Protein AF-A0A2H5MX36-F1 (afdb_monomer)

pLDDT: mean 91.87, std 8.89, range [52.97, 98.5]

Mean predicted aligned error: 4.73 Å

Solvent-accessible surface area (backbone atoms only — not comparable to full-atom values): 7980 Å² total; per-residue (Å²): 103,60,95,91,38,50,69,78,86,83,80,85,37,51,84,87,70,67,38,93,60,88,82,84,64,90,82,80,92,82,86,87,86,80,90,51,43,78,45,72,37,81,71,24,76,48,64,82,63,76,87,70,56,81,87,83,86,88,85,75,84,89,79,87,76,79,83,68,88,85,70,83,80,75,80,50,71,67,44,50,54,48,25,52,48,39,56,74,77,66,56,89,77,55,68,70,80,72,47,62,56,91,81,41,61,77,63,80,49,78,95,118

Organism: Citrus unshiu (NCBI:txid55188)

InterPro domains:
  IPR000757 Beta-glucanase-like, N-terminal domain [PF00722] (1-51)
  IPR000757 Beta-glucanase-like, N-terminal domain [PS51762] (1-59)
  IPR013320 Concanavalin A-like lectin/glucanase domain superfamily [SSF49899] (2-97)
  IPR044791 Beta-glucanase/XTH [PTHR31062] (1-101)

Structure (mmCIF, N/CA/C/O backbone):
data_AF-A0A2H5MX36-F1
#
_entry.id   AF-A0A2H5MX36-F1
#
loop_
_atom_site.group_PDB
_atom_site.id
_atom_site.type_symbol
_atom_site.label_atom_id
_atom_site.label_alt_id
_atom_site.label_comp_id
_atom_site.label_asym_id
_atom_site.label_entity_id
_atom_site.label_seq_id
_atom_site.pdbx_PDB_ins_code
_atom_site.Cartn_x
_atom_site.Cartn_y
_atom_site.Cartn_z
_atom_site.occupancy
_atom_site.B_iso_or_equiv
_atom_site.auth_seq_id
_atom_site.auth_comp_id
_atom_site.auth_asym_id
_atom_site.auth_atom_id
_atom_site.pdbx_PDB_model_num
ATOM 1 N N . MET A 1 1 ? -4.560 3.906 0.492 1.00 92.19 1 MET A N 1
ATOM 2 C CA . MET A 1 1 ? -5.469 4.493 -0.510 1.00 92.19 1 MET A CA 1
ATOM 3 C C . MET A 1 1 ? -4.696 4.757 -1.789 1.00 92.19 1 MET A C 1
ATOM 5 O O . MET A 1 1 ? -3.477 4.890 -1.721 1.00 92.19 1 MET A O 1
ATOM 9 N N . VAL A 1 2 ? -5.393 4.832 -2.916 1.00 96.19 2 VAL A N 1
ATOM 10 C CA . VAL A 1 2 ? -4.892 5.320 -4.206 1.00 96.19 2 VAL A CA 1
ATOM 11 C C . VAL A 1 2 ? -5.959 6.271 -4.735 1.00 96.19 2 VAL A C 1
ATOM 13 O O . VAL A 1 2 ? -7.114 5.868 -4.815 1.00 96.19 2 VAL A O 1
ATOM 16 N N . ASP A 1 3 ? -5.591 7.521 -5.022 1.00 94.88 3 ASP A N 1
ATOM 17 C CA . ASP A 1 3 ? -6.524 8.581 -5.443 1.00 94.88 3 ASP A CA 1
ATOM 18 C C . ASP A 1 3 ? -7.757 8.692 -4.524 1.00 94.88 3 ASP A C 1
ATOM 20 O O . ASP A 1 3 ? -8.896 8.616 -4.974 1.00 94.88 3 ASP A O 1
ATOM 24 N N . ASP A 1 4 ? -7.504 8.796 -3.214 1.00 92.38 4 ASP A N 1
ATOM 25 C CA . ASP A 1 4 ? -8.506 8.859 -2.135 1.00 92.38 4 ASP A CA 1
ATOM 26 C C . ASP A 1 4 ? -9.410 7.625 -1.989 1.00 92.38 4 ASP A C 1
ATOM 28 O O . ASP A 1 4 ? -10.269 7.592 -1.115 1.00 92.38 4 ASP A O 1
ATOM 32 N N . LYS A 1 5 ? -9.173 6.560 -2.763 1.00 95.12 5 LYS A N 1
ATOM 33 C CA . LYS A 1 5 ? -9.923 5.307 -2.648 1.00 95.12 5 LYS A CA 1
ATOM 34 C C . LYS A 1 5 ? -9.178 4.272 -1.812 1.00 95.12 5 LYS A C 1
ATOM 36 O O . LYS A 1 5 ? -7.986 4.021 -2.056 1.00 95.12 5 LYS A O 1
ATOM 41 N N . PRO A 1 6 ? -9.813 3.647 -0.813 1.00 95.31 6 PRO A N 1
ATOM 42 C CA . PRO A 1 6 ? -9.160 2.623 -0.018 1.00 95.31 6 PRO A CA 1
ATOM 43 C C . PRO A 1 6 ? -8.977 1.340 -0.834 1.00 95.31 6 PRO A C 1
ATOM 45 O O . PRO A 1 6 ? -9.800 0.982 -1.659 1.00 95.31 6 PRO A O 1
ATOM 48 N N . ILE A 1 7 ? -7.845 0.666 -0.631 1.00 96.69 7 ILE A N 1
ATOM 49 C CA . ILE A 1 7 ? -7.493 -0.578 -1.349 1.00 96.69 7 ILE A CA 1
ATOM 50 C C . ILE A 1 7 ? -7.188 -1.737 -0.396 1.00 96.69 7 ILE A C 1
ATOM 52 O O . ILE A 1 7 ? -6.933 -2.850 -0.831 1.00 96.69 7 ILE A O 1
ATOM 56 N N . ARG A 1 8 ? -7.100 -1.437 0.903 1.00 95.25 8 ARG A N 1
ATOM 57 C CA . ARG A 1 8 ? -6.814 -2.375 1.984 1.00 95.25 8 ARG A CA 1
ATOM 58 C C . ARG A 1 8 ? -7.125 -1.701 3.310 1.00 95.25 8 ARG A C 1
ATOM 60 O O . ARG A 1 8 ? -6.819 -0.520 3.487 1.00 95.25 8 ARG A O 1
ATOM 67 N N . VAL A 1 9 ? -7.629 -2.494 4.242 1.00 93.88 9 VAL A N 1
ATOM 68 C CA . VAL A 1 9 ? -7.811 -2.135 5.646 1.00 93.88 9 VAL A CA 1
ATOM 69 C C . VAL A 1 9 ? -7.030 -3.131 6.491 1.00 93.88 9 VAL A C 1
ATOM 71 O O . VAL A 1 9 ? -6.925 -4.308 6.150 1.00 93.88 9 VAL A O 1
ATOM 74 N N . HIS A 1 10 ? -6.425 -2.651 7.569 1.00 92.88 10 HIS A N 1
ATOM 75 C CA . HIS A 1 10 ? -5.799 -3.503 8.568 1.00 92.88 10 HIS A CA 1
ATOM 76 C C . HIS A 1 10 ? -6.304 -3.043 9.929 1.00 92.88 10 HIS A C 1
ATOM 78 O O . HIS A 1 10 ? -5.930 -1.971 10.398 1.00 92.88 10 HIS A O 1
ATOM 84 N N . ASN A 1 11 ? -7.217 -3.820 10.500 1.00 92.38 11 ASN A N 1
ATOM 85 C CA . ASN A 1 11 ? -7.912 -3.464 11.727 1.00 92.38 11 ASN A CA 1
ATOM 86 C C . ASN A 1 11 ? -7.034 -3.713 12.957 1.00 92.38 11 ASN A C 1
ATOM 88 O O . ASN A 1 11 ? -6.164 -4.587 12.971 1.00 92.38 11 ASN A O 1
ATOM 92 N N . ASN A 1 12 ? -7.279 -2.936 14.013 1.00 92.62 12 ASN A N 1
ATOM 93 C CA . ASN A 1 12 ? -6.608 -3.136 15.287 1.00 92.62 12 ASN A CA 1
ATOM 94 C C . ASN A 1 12 ? -7.241 -4.304 16.049 1.00 92.62 12 ASN A C 1
ATOM 96 O O . ASN A 1 12 ? -8.292 -4.138 16.666 1.00 92.62 12 ASN A O 1
ATOM 100 N N . HIS A 1 13 ? -6.542 -5.440 16.059 1.00 93.94 13 HIS A N 1
ATOM 101 C CA . HIS A 1 13 ? -6.936 -6.637 16.798 1.00 93.94 13 HIS A CA 1
ATOM 102 C C . HIS A 1 13 ? -6.099 -6.899 18.072 1.00 93.94 13 HIS A C 1
ATOM 104 O O . HIS A 1 13 ? -5.900 -8.049 18.485 1.00 93.94 13 HIS A O 1
ATOM 110 N N . GLU A 1 14 ? -5.570 -5.844 18.718 1.00 94.12 14 GLU A N 1
ATOM 111 C CA . GLU A 1 14 ? -4.818 -5.981 19.982 1.00 94.12 14 GLU A CA 1
ATOM 112 C C . GLU A 1 14 ? -5.681 -6.587 21.105 1.00 94.12 14 GLU A C 1
ATOM 114 O O . GLU A 1 14 ? -5.159 -7.328 21.935 1.00 94.12 14 GLU A O 1
ATOM 119 N N . THR A 1 15 ? -6.986 -6.290 21.155 1.00 93.00 15 THR A N 1
ATOM 120 C CA . THR A 1 15 ? -7.850 -6.665 22.296 1.00 93.00 15 THR A CA 1
ATOM 121 C C . THR A 1 15 ? -8.562 -8.005 22.104 1.00 93.00 15 THR A C 1
ATOM 123 O O . THR A 1 15 ? -8.641 -8.798 23.038 1.00 93.00 15 THR A O 1
ATOM 126 N N . ASP A 1 16 ? -9.096 -8.260 20.915 1.00 92.50 16 ASP A N 1
ATOM 127 C CA . ASP A 1 16 ? -9.922 -9.424 20.581 1.00 92.50 16 ASP A CA 1
ATOM 128 C C . ASP A 1 16 ? -9.090 -10.638 20.138 1.00 92.50 16 ASP A C 1
ATOM 130 O O . ASP A 1 16 ? -9.406 -11.760 20.532 1.00 92.50 16 ASP A O 1
ATOM 134 N N . LEU A 1 17 ? -8.001 -10.434 19.383 1.00 92.19 17 LEU A N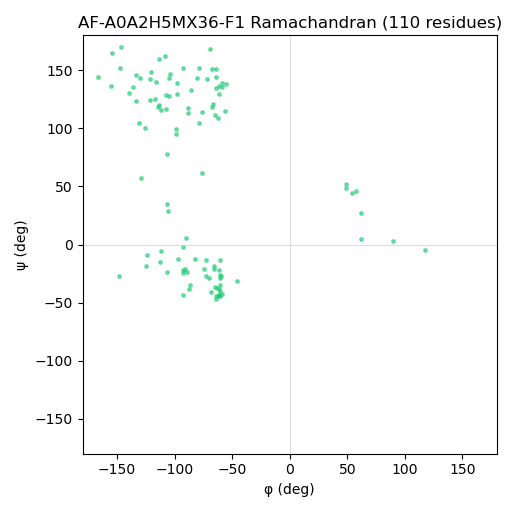 1
ATOM 135 C CA . LEU A 1 17 ? -7.134 -11.527 18.909 1.00 92.19 17 LEU A CA 1
ATOM 136 C C . LEU A 1 17 ? -5.740 -11.543 19.547 1.00 92.19 17 LEU A C 1
ATOM 138 O O . LEU A 1 17 ? -4.977 -12.493 19.321 1.00 92.19 17 LEU A O 1
ATOM 142 N N . ASN A 1 18 ? -5.396 -10.536 20.356 1.00 92.62 18 ASN A N 1
ATOM 143 C CA . ASN A 1 18 ? -4.053 -10.355 20.914 1.00 92.62 18 ASN A CA 1
ATOM 144 C C . ASN A 1 18 ? -2.981 -10.332 19.806 1.00 92.62 18 ASN A C 1
ATOM 146 O O . ASN A 1 18 ? -1.954 -11.013 19.891 1.00 92.62 18 ASN A O 1
ATOM 150 N N . LEU A 1 19 ? -3.264 -9.602 18.723 1.00 92.81 19 LEU A N 1
ATOM 151 C CA . LEU A 1 19 ? -2.335 -9.389 17.615 1.00 92.81 19 LEU A CA 1
ATOM 152 C C . LEU A 1 19 ? -1.628 -8.035 17.765 1.00 92.81 19 LEU A C 1
ATOM 154 O O . LEU A 1 19 ? -2.271 -7.058 18.147 1.00 92.81 19 LEU A O 1
ATOM 158 N N . PRO A 1 20 ? -0.315 -7.941 17.486 1.00 93.56 20 PRO A N 1
ATOM 159 C CA . PRO A 1 20 ? 0.392 -6.669 17.551 1.00 93.56 20 PRO A CA 1
ATOM 160 C C . PRO A 1 20 ? -0.181 -5.646 16.565 1.00 93.56 20 PRO A C 1
ATOM 162 O O . PRO A 1 20 ? -0.372 -5.956 15.393 1.00 93.56 20 PRO A O 1
ATOM 165 N N . TYR A 1 21 ? -0.356 -4.407 17.021 1.00 94.75 21 TYR A N 1
ATOM 166 C CA . TYR A 1 21 ? -0.733 -3.270 16.180 1.00 94.75 21 TYR A CA 1
ATOM 167 C C . TYR A 1 21 ? 0.161 -2.060 16.507 1.00 94.75 21 TYR A C 1
ATOM 169 O O . TYR A 1 21 ? 0.567 -1.901 17.665 1.00 94.75 21 TYR A O 1
ATOM 177 N N . PRO A 1 22 ? 0.519 -1.198 15.535 1.00 94.56 22 PRO A N 1
ATOM 178 C CA . PRO A 1 22 ? 1.441 -0.079 15.755 1.00 94.56 22 PRO A CA 1
ATOM 179 C C . PRO A 1 22 ? 0.793 1.104 16.507 1.00 94.56 22 PRO A C 1
ATOM 181 O O . PRO A 1 22 ? 0.734 2.219 15.999 1.00 94.56 22 PRO A O 1
ATOM 184 N N . THR A 1 23 ? 0.327 0.889 17.742 1.00 92.81 23 THR A N 1
ATOM 185 C CA . THR A 1 23 ? -0.299 1.928 18.588 1.00 92.81 23 THR A CA 1
ATOM 186 C C . THR A 1 23 ? 0.689 2.704 19.465 1.00 92.81 23 THR A C 1
ATOM 188 O O . THR A 1 23 ? 0.395 3.816 19.893 1.00 92.81 23 THR A O 1
ATOM 191 N N . LYS A 1 24 ? 1.860 2.126 19.771 1.00 92.94 24 LYS A N 1
ATOM 192 C CA . LYS A 1 24 ? 2.756 2.616 20.845 1.00 92.94 24 LYS A CA 1
ATOM 193 C C . LYS A 1 24 ? 4.082 3.200 20.362 1.00 92.94 24 LYS A C 1
ATOM 195 O O . LYS A 1 24 ? 4.786 3.834 21.144 1.00 92.94 24 LYS A O 1
ATOM 200 N N . GLN A 1 25 ? 4.461 2.951 19.111 1.00 94.69 25 GLN A N 1
ATOM 201 C CA . GLN A 1 25 ? 5.767 3.334 18.575 1.00 94.69 25 GLN A CA 1
ATOM 202 C C . GLN A 1 25 ? 5.598 4.432 17.518 1.00 94.69 25 GLN A C 1
ATOM 204 O O . GLN A 1 25 ? 4.994 4.168 16.479 1.00 94.69 25 GLN A O 1
ATOM 209 N N . PRO A 1 26 ? 6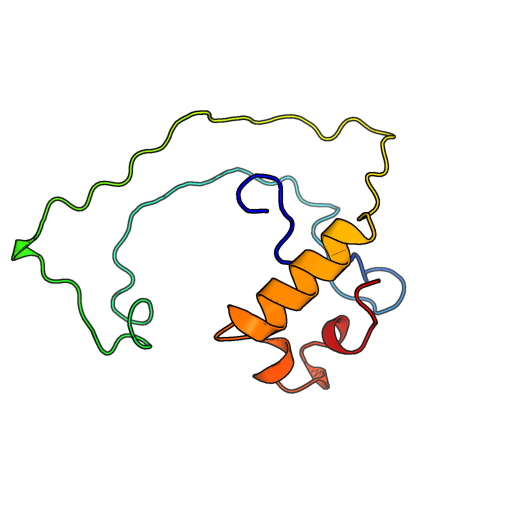.130 5.650 17.744 1.00 93.06 26 PRO A N 1
ATOM 210 C CA . PRO A 1 26 ? 6.124 6.699 16.732 1.00 93.06 26 PRO A CA 1
ATOM 211 C C . PRO A 1 26 ? 6.859 6.259 15.462 1.00 93.06 26 PRO A C 1
ATOM 213 O O . PRO A 1 26 ? 7.934 5.659 15.531 1.00 93.06 26 PRO A O 1
ATOM 216 N N . MET A 1 27 ? 6.303 6.598 14.300 1.00 93.94 27 MET A N 1
ATOM 217 C CA . MET A 1 27 ? 6.847 6.220 12.995 1.00 93.94 27 MET A CA 1
ATOM 218 C C . MET A 1 27 ? 7.461 7.416 12.261 1.00 93.94 27 MET A C 1
ATOM 220 O O . MET A 1 27 ? 7.200 8.575 12.576 1.00 93.94 27 MET A O 1
ATOM 224 N N . ARG A 1 28 ? 8.290 7.125 11.257 1.00 93.94 28 ARG A N 1
ATOM 225 C CA . ARG A 1 28 ? 8.836 8.108 10.312 1.00 93.94 28 ARG A CA 1
ATOM 226 C C . ARG A 1 28 ? 8.420 7.723 8.898 1.00 93.94 28 ARG A C 1
ATOM 228 O O . ARG A 1 28 ? 8.310 6.539 8.591 1.00 93.94 28 ARG A O 1
ATOM 235 N N . VAL A 1 29 ? 8.236 8.721 8.041 1.00 94.19 29 VAL A N 1
ATOM 236 C CA . VAL A 1 29 ? 7.961 8.512 6.615 1.00 94.19 29 VAL A CA 1
ATOM 237 C C . VAL A 1 29 ? 9.283 8.352 5.868 1.00 94.19 29 VAL A C 1
ATOM 239 O O . VAL A 1 29 ? 10.210 9.140 6.059 1.00 94.19 29 VAL A O 1
ATOM 242 N N . TYR A 1 30 ? 9.361 7.341 5.005 1.00 95.88 30 TYR A N 1
ATOM 243 C CA . TYR A 1 30 ? 10.520 7.058 4.163 1.00 95.88 30 TYR A CA 1
ATOM 244 C C . TYR A 1 30 ? 10.076 6.874 2.710 1.00 95.88 30 TYR A C 1
ATOM 246 O O . TYR A 1 30 ? 9.032 6.283 2.450 1.00 95.88 30 TYR A O 1
ATOM 254 N N . ALA A 1 31 ? 10.895 7.338 1.768 1.00 96.56 31 ALA A N 1
ATOM 255 C CA . ALA A 1 31 ? 10.755 7.054 0.343 1.00 96.56 31 ALA A CA 1
ATOM 256 C C . ALA A 1 31 ? 12.138 6.722 -0.226 1.00 96.56 31 ALA A C 1
ATOM 258 O O . ALA A 1 31 ? 13.122 7.393 0.093 1.00 96.56 31 ALA A O 1
ATOM 259 N N . SER A 1 32 ? 12.231 5.680 -1.046 1.00 96.94 32 SER A N 1
ATOM 260 C CA . SER A 1 32 ? 13.489 5.240 -1.646 1.00 96.94 32 SER A CA 1
ATOM 261 C C . SER A 1 32 ? 13.256 4.649 -3.033 1.00 96.94 32 SER A C 1
ATOM 263 O O . SER A 1 32 ? 12.195 4.109 -3.334 1.00 96.94 32 SER A O 1
ATOM 265 N N . ILE A 1 33 ? 14.269 4.759 -3.889 1.00 97.88 33 ILE A N 1
ATOM 266 C CA . ILE A 1 33 ? 14.392 3.998 -5.132 1.00 97.88 33 ILE A CA 1
ATOM 267 C C . ILE A 1 33 ? 15.651 3.143 -5.002 1.00 97.88 33 ILE A C 1
ATOM 269 O O . ILE A 1 33 ? 16.719 3.657 -4.671 1.00 97.88 33 ILE A O 1
ATOM 273 N N . TRP A 1 34 ? 15.519 1.832 -5.183 1.00 97.50 34 TRP A N 1
ATOM 274 C CA . TRP A 1 34 ? 16.610 0.879 -4.978 1.00 97.50 34 TRP A CA 1
ATOM 275 C C . TRP A 1 34 ? 16.402 -0.390 -5.818 1.00 97.50 34 TRP A C 1
ATOM 277 O O . TRP A 1 34 ? 15.312 -0.620 -6.339 1.00 97.50 34 TRP A O 1
ATOM 287 N N . ASN A 1 35 ? 17.455 -1.198 -5.974 1.00 98.12 35 ASN A N 1
ATOM 288 C CA . ASN A 1 35 ? 17.409 -2.442 -6.745 1.00 98.12 35 ASN A CA 1
ATOM 289 C C . ASN A 1 35 ? 16.986 -3.642 -5.875 1.00 98.12 35 ASN A C 1
ATOM 291 O O . ASN A 1 35 ? 17.760 -4.070 -5.023 1.00 98.12 35 ASN A O 1
ATOM 295 N N . GLY A 1 36 ? 15.811 -4.213 -6.150 1.00 97.38 36 GLY A N 1
ATOM 296 C CA . GLY A 1 36 ? 15.269 -5.4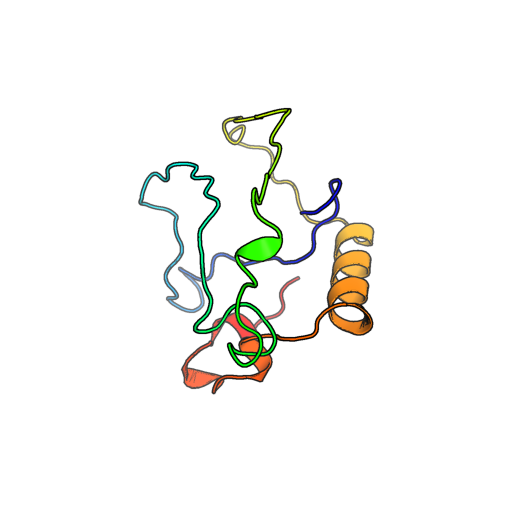15 -5.500 1.00 97.38 36 GLY A CA 1
ATOM 297 C C . GLY A 1 36 ? 15.291 -6.675 -6.375 1.00 97.38 36 GLY A C 1
ATOM 298 O O . GLY A 1 36 ? 14.356 -7.471 -6.314 1.00 97.38 36 GLY A O 1
ATOM 299 N N . ASP A 1 37 ? 16.311 -6.843 -7.219 1.00 97.88 37 ASP A N 1
ATOM 300 C CA . ASP A 1 37 ? 16.432 -7.905 -8.234 1.00 97.88 37 ASP A CA 1
ATOM 301 C C . ASP A 1 37 ? 16.089 -9.324 -7.764 1.00 97.88 37 ASP A C 1
ATOM 303 O O . ASP A 1 37 ? 15.637 -10.146 -8.562 1.00 97.88 37 ASP A O 1
ATOM 307 N N . ASP A 1 38 ? 16.334 -9.654 -6.500 1.00 98.12 38 ASP A N 1
ATOM 308 C CA . ASP A 1 38 ? 16.127 -11.009 -5.986 1.00 98.12 38 ASP A CA 1
ATOM 309 C C . ASP A 1 38 ? 14.653 -11.386 -5.817 1.00 98.12 38 ASP A C 1
ATOM 311 O O . ASP A 1 38 ? 14.352 -12.568 -5.686 1.00 98.12 38 ASP A O 1
ATOM 315 N N . TRP A 1 39 ? 13.728 -10.422 -5.878 1.00 97.62 39 TRP A N 1
ATOM 316 C CA . TRP A 1 39 ? 12.305 -10.690 -5.643 1.00 97.62 39 TRP A CA 1
ATOM 317 C C . TRP A 1 39 ? 11.332 -9.805 -6.441 1.00 97.62 39 TRP A C 1
ATOM 319 O O . TRP A 1 39 ? 10.229 -10.255 -6.749 1.00 97.62 39 TRP A O 1
ATOM 329 N N . ALA A 1 40 ? 11.714 -8.581 -6.820 1.00 97.38 40 ALA A N 1
ATOM 330 C CA . ALA A 1 40 ? 10.766 -7.542 -7.240 1.00 97.38 40 ALA A CA 1
ATOM 331 C C . ALA A 1 40 ? 9.962 -7.861 -8.515 1.00 97.38 40 ALA A C 1
ATOM 333 O O . ALA A 1 40 ? 8.755 -7.633 -8.551 1.00 97.38 40 ALA A O 1
ATOM 334 N N . THR A 1 41 ? 10.597 -8.390 -9.570 1.00 97.75 41 THR A N 1
ATOM 335 C CA . THR A 1 41 ? 9.918 -8.638 -10.858 1.00 97.75 41 THR A CA 1
ATOM 336 C C . THR A 1 41 ? 9.830 -10.130 -11.153 1.00 97.75 41 THR A C 1
ATOM 338 O O . THR A 1 41 ? 10.853 -10.808 -11.267 1.00 97.75 41 THR A O 1
ATOM 341 N N . LYS A 1 42 ? 8.598 -10.648 -11.293 1.00 96.88 42 LYS A N 1
ATOM 342 C CA . LYS A 1 42 ? 8.304 -12.084 -11.482 1.00 96.88 42 LYS A CA 1
ATOM 343 C C . LYS A 1 42 ? 9.041 -12.971 -10.463 1.00 96.88 42 LYS A C 1
ATOM 345 O O . LYS A 1 42 ? 9.732 -13.917 -10.850 1.00 96.88 42 LYS A O 1
ATOM 350 N N . GLY A 1 43 ? 8.966 -12.608 -9.182 1.00 96.31 43 GLY A N 1
ATOM 351 C CA . GLY A 1 43 ? 9.647 -13.326 -8.098 1.00 96.31 43 GLY A CA 1
ATOM 352 C C . GLY A 1 43 ? 11.175 -13.336 -8.220 1.00 96.31 43 GLY A C 1
ATOM 353 O O . GLY A 1 43 ? 11.808 -14.293 -7.795 1.00 96.31 43 GLY A O 1
ATOM 354 N N . GLY A 1 44 ? 11.765 -12.324 -8.867 1.00 97.88 44 GLY A N 1
ATOM 355 C CA . GLY A 1 44 ? 13.214 -12.188 -9.054 1.00 97.88 44 GLY A CA 1
ATOM 356 C C . GLY A 1 44 ? 13.781 -12.843 -10.319 1.00 97.88 44 GLY A C 1
ATOM 357 O O . GLY A 1 44 ? 14.993 -12.808 -10.540 1.00 97.88 44 GLY A O 1
ATOM 358 N N . SER A 1 45 ? 12.931 -13.428 -11.170 1.00 98.06 45 SER A N 1
ATOM 359 C CA . SER A 1 45 ? 13.365 -14.047 -12.435 1.00 98.06 45 SER A CA 1
ATOM 360 C C . SER A 1 45 ? 13.724 -13.032 -13.527 1.00 98.06 45 SER A C 1
ATOM 362 O O . SER A 1 45 ? 14.473 -13.361 -14.446 1.00 98.06 45 SER A O 1
ATOM 364 N N . VAL A 1 46 ? 13.228 -11.794 -13.432 1.00 98.19 46 VAL A N 1
ATOM 365 C CA . VAL A 1 46 ? 13.579 -10.698 -14.345 1.00 98.19 46 VAL A CA 1
ATOM 366 C C . VAL A 1 46 ? 14.468 -9.709 -13.603 1.00 98.19 46 VAL A C 1
ATOM 368 O O . VAL A 1 46 ? 14.030 -9.094 -12.633 1.00 98.19 46 VAL A O 1
ATOM 371 N N . LYS A 1 47 ? 15.710 -9.566 -14.073 1.00 98.19 47 LYS A N 1
ATOM 372 C CA . LYS A 1 47 ? 16.720 -8.671 -13.497 1.00 98.19 47 LYS A CA 1
ATOM 373 C C . LYS A 1 47 ? 16.712 -7.309 -14.183 1.00 98.19 47 LYS A C 1
ATOM 375 O O . LYS A 1 47 ? 16.380 -7.202 -15.367 1.00 98.19 47 LYS A O 1
ATOM 380 N N . ILE A 1 48 ? 17.105 -6.278 -13.450 1.00 97.81 48 ILE A N 1
ATOM 381 C CA . ILE A 1 48 ? 17.257 -4.921 -13.958 1.00 97.81 48 ILE A CA 1
ATOM 382 C C . ILE A 1 48 ? 18.263 -4.884 -15.117 1.00 97.81 48 ILE A C 1
ATOM 384 O O . ILE A 1 48 ? 19.344 -5.475 -15.063 1.00 97.81 48 ILE A O 1
ATOM 388 N N . ASN A 1 49 ? 17.926 -4.158 -16.183 1.00 98.00 49 ASN A N 1
ATOM 389 C CA . ASN A 1 49 ? 18.860 -3.909 -17.274 1.00 98.00 49 ASN A CA 1
ATOM 390 C C . ASN A 1 49 ? 19.499 -2.529 -17.105 1.00 98.00 49 ASN A C 1
ATOM 392 O O . ASN A 1 49 ? 18.927 -1.512 -17.490 1.00 98.00 49 ASN A O 1
ATOM 396 N N . TRP A 1 50 ? 20.714 -2.470 -16.570 1.00 98.06 50 TRP A N 1
ATOM 397 C CA . TRP A 1 50 ? 21.403 -1.201 -16.311 1.00 98.06 50 TRP A CA 1
ATOM 398 C C . TRP A 1 50 ? 21.661 -0.333 -17.552 1.00 98.06 50 TRP A C 1
ATOM 400 O O . TRP A 1 50 ? 21.929 0.855 -17.402 1.00 98.06 50 TRP A O 1
ATOM 410 N N . GLN A 1 51 ? 21.513 -0.869 -18.767 1.00 98.50 51 GLN A N 1
ATOM 411 C CA . GLN A 1 51 ? 21.575 -0.076 -19.999 1.00 98.50 51 GLN A CA 1
ATOM 412 C C . GLN A 1 51 ? 20.425 0.938 -20.130 1.00 98.50 51 GLN A C 1
ATOM 414 O O . GLN A 1 51 ? 20.569 1.910 -20.863 1.00 98.50 51 GLN A O 1
ATOM 419 N N . TYR A 1 52 ? 19.305 0.741 -19.422 1.00 98.00 52 TYR A N 1
ATOM 420 C CA . TYR A 1 52 ? 18.169 1.676 -19.405 1.00 98.00 52 TYR A CA 1
ATOM 421 C C . TYR A 1 52 ? 18.255 2.740 -18.304 1.00 98.00 52 TYR A C 1
ATOM 423 O O . TYR A 1 52 ? 17.316 3.510 -18.117 1.00 98.00 52 TYR A O 1
ATOM 431 N N . ALA A 1 53 ? 19.364 2.795 -17.566 1.00 97.69 53 ALA A N 1
ATOM 432 C CA . ALA A 1 53 ? 19.585 3.843 -16.582 1.00 97.69 53 ALA A CA 1
ATOM 433 C C . ALA A 1 53 ? 19.681 5.239 -17.250 1.00 97.69 53 ALA A C 1
ATOM 435 O O . ALA A 1 53 ? 20.154 5.345 -18.384 1.00 97.69 53 ALA A O 1
ATOM 436 N N . PRO A 1 54 ? 19.305 6.323 -16.541 1.00 97.88 54 PRO A N 1
ATOM 437 C CA . PRO A 1 54 ? 18.884 6.361 -15.139 1.00 97.88 54 PRO A CA 1
ATOM 438 C C . PRO A 1 54 ? 17.421 5.952 -14.914 1.00 97.88 54 PRO A C 1
ATOM 440 O O . PRO A 1 54 ? 16.527 6.323 -15.667 1.00 97.88 54 PRO A O 1
ATOM 443 N N . TYR A 1 55 ? 17.181 5.258 -13.800 1.00 98.12 55 TYR A N 1
ATOM 444 C CA . TYR A 1 55 ? 15.839 4.999 -13.277 1.00 98.12 55 TYR A CA 1
ATOM 445 C C . TYR A 1 55 ? 15.444 6.147 -12.352 1.00 98.12 55 TYR A C 1
ATOM 447 O O . TYR A 1 55 ? 16.113 6.383 -11.347 1.00 98.12 55 TYR A O 1
ATOM 455 N N . VAL A 1 56 ? 14.391 6.883 -12.703 1.00 98.06 56 VAL A N 1
ATOM 456 C CA . VAL A 1 56 ? 14.012 8.119 -12.007 1.00 98.06 56 VAL A CA 1
ATOM 457 C C . VAL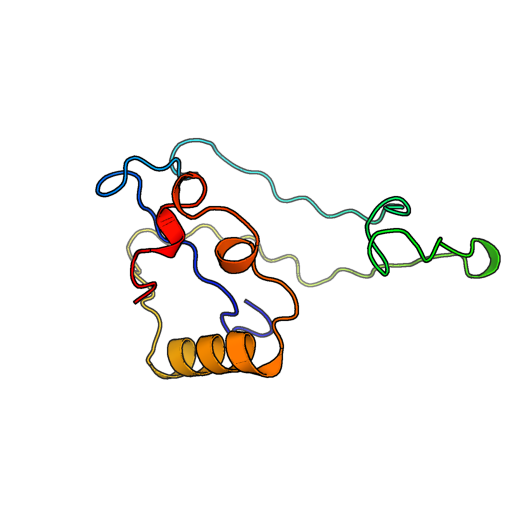 A 1 56 ? 12.590 7.998 -11.469 1.00 98.06 56 VAL A C 1
ATOM 459 O O . VAL A 1 56 ? 11.658 7.745 -12.226 1.00 98.06 56 VAL A O 1
ATOM 462 N N . ALA A 1 57 ? 12.428 8.205 -10.161 1.00 97.81 57 ALA A N 1
ATOM 463 C CA . ALA A 1 57 ? 11.130 8.356 -9.510 1.00 97.81 57 ALA A CA 1
ATOM 464 C C . ALA A 1 57 ? 10.937 9.821 -9.103 1.00 97.81 57 ALA A C 1
ATOM 466 O O . ALA A 1 57 ? 11.803 10.411 -8.454 1.00 97.81 57 ALA A O 1
ATOM 467 N N . HIS A 1 58 ? 9.802 10.406 -9.481 1.00 97.62 58 HIS A N 1
ATOM 468 C CA . HIS A 1 58 ? 9.449 11.779 -9.136 1.00 97.62 58 HIS A CA 1
ATOM 469 C C . HIS A 1 58 ? 8.382 11.786 -8.046 1.00 97.62 58 HIS A C 1
ATOM 471 O O . HIS A 1 58 ? 7.327 11.177 -8.202 1.00 97.62 58 HIS A O 1
ATOM 477 N N . TYR A 1 59 ? 8.644 12.525 -6.973 1.00 96.81 59 TYR A N 1
ATOM 478 C CA . TYR A 1 59 ? 7.716 12.717 -5.864 1.00 96.81 59 TYR A CA 1
ATOM 479 C C . TYR A 1 59 ? 7.338 14.194 -5.784 1.00 96.81 59 TYR A C 1
ATOM 481 O O . TYR A 1 59 ? 8.177 15.074 -5.976 1.00 96.81 59 TYR A O 1
ATOM 489 N N . ARG A 1 60 ? 6.068 14.470 -5.504 1.00 96.88 60 ARG A N 1
ATOM 490 C CA . ARG A 1 60 ? 5.531 15.816 -5.282 1.00 96.88 60 ARG A CA 1
ATOM 491 C C . ARG A 1 60 ? 4.406 15.745 -4.259 1.00 96.88 60 ARG A C 1
ATOM 493 O O . ARG A 1 60 ? 3.938 14.652 -3.958 1.00 96.88 60 ARG A O 1
ATOM 500 N N . ASN A 1 61 ? 3.950 16.906 -3.794 1.00 94.31 61 ASN A N 1
ATOM 501 C CA . ASN A 1 61 ? 2.799 17.025 -2.897 1.00 94.31 61 ASN A CA 1
ATOM 502 C C . ASN A 1 61 ? 2.975 16.219 -1.599 1.00 94.31 61 ASN A C 1
ATOM 504 O O . ASN A 1 61 ? 2.072 15.496 -1.191 1.00 94.31 61 ASN A O 1
ATOM 508 N N . LEU A 1 62 ? 4.149 16.325 -0.961 1.00 92.88 62 LEU A N 1
ATOM 509 C CA . LEU A 1 62 ? 4.349 15.735 0.361 1.00 92.88 62 LEU A CA 1
ATOM 510 C C . LEU A 1 62 ? 3.378 16.399 1.342 1.00 92.88 62 LEU A C 1
ATOM 512 O O . LEU A 1 62 ? 3.549 17.568 1.682 1.00 92.88 62 LEU A O 1
ATOM 516 N N . ASN A 1 63 ? 2.377 15.639 1.772 1.00 91.19 63 ASN A N 1
ATOM 517 C CA . ASN A 1 63 ? 1.408 16.051 2.770 1.00 91.19 63 ASN A CA 1
ATOM 518 C C . ASN A 1 63 ? 1.589 15.180 4.016 1.00 91.19 63 ASN A C 1
ATOM 520 O O . ASN A 1 63 ? 1.477 13.958 3.936 1.00 91.19 63 ASN A O 1
ATOM 524 N N . ILE A 1 64 ? 1.925 15.808 5.142 1.00 90.75 64 ILE A N 1
ATOM 525 C CA . ILE A 1 64 ? 2.062 15.150 6.442 1.00 90.75 64 ILE A CA 1
ATOM 526 C C . ILE A 1 64 ? 1.166 15.920 7.398 1.00 90.75 64 ILE A C 1
ATOM 528 O O . ILE A 1 64 ? 1.528 17.000 7.864 1.00 90.75 64 ILE A O 1
ATOM 532 N N . THR A 1 65 ? -0.008 15.366 7.650 1.00 86.75 65 THR A N 1
ATOM 533 C CA . THR A 1 65 ? -0.947 15.875 8.642 1.00 86.75 65 THR A CA 1
ATOM 534 C C . THR A 1 65 ? -0.899 14.983 9.870 1.00 86.75 65 THR A C 1
ATOM 536 O O . THR A 1 65 ? -0.680 13.772 9.773 1.00 86.75 65 THR A O 1
ATOM 539 N N . GLU A 1 66 ? -1.091 15.581 11.039 1.00 77.50 66 GLU A N 1
ATOM 540 C CA . GLU A 1 66 ? -1.456 14.799 12.213 1.00 77.50 66 GLU A CA 1
ATOM 541 C C . GLU A 1 66 ? -2.864 14.237 12.002 1.00 77.50 66 GLU A C 1
ATOM 543 O O . GLU A 1 66 ? -3.678 14.814 11.279 1.00 77.50 66 GLU A O 1
ATOM 548 N N . TYR A 1 67 ? -3.145 13.090 12.612 1.00 70.38 67 TYR A N 1
ATOM 549 C CA . TYR A 1 67 ? -4.524 12.646 12.744 1.00 70.38 67 TYR A CA 1
ATOM 550 C C . TYR A 1 67 ? -5.230 13.614 13.699 1.00 70.38 67 TYR A C 1
ATOM 552 O O . TYR A 1 67 ? -4.811 13.742 14.854 1.00 70.38 67 TYR A O 1
ATOM 560 N N . GLU A 1 68 ? -6.260 14.317 13.226 1.00 60.78 68 GLU A N 1
ATOM 561 C CA . GLU A 1 68 ? -7.070 15.173 14.092 1.00 60.78 68 GLU A CA 1
ATOM 562 C C . GLU A 1 68 ? -7.798 14.280 15.105 1.00 60.78 68 GLU A C 1
ATOM 564 O O . GLU A 1 68 ? -8.643 13.455 14.759 1.00 60.78 68 GLU A O 1
ATOM 569 N N . GLN A 1 69 ? -7.410 14.385 16.380 1.00 52.97 69 GLN A N 1
ATOM 570 C CA . GLN A 1 69 ? -8.019 13.604 17.453 1.00 52.97 69 GLN A CA 1
ATOM 571 C C . GLN A 1 69 ? -9.536 13.836 17.486 1.00 52.97 69 GLN A C 1
ATOM 573 O O . GLN A 1 69 ? -9.983 14.924 17.841 1.00 52.97 69 GLN A O 1
ATOM 578 N N . GLY A 1 70 ? -10.314 12.788 17.204 1.00 56.41 70 GLY A N 1
ATOM 579 C CA . GLY A 1 70 ? -11.763 12.776 17.419 1.00 56.41 70 GLY A CA 1
ATOM 580 C C . GLY A 1 70 ? -12.628 12.616 16.172 1.00 56.41 70 GLY A C 1
ATOM 581 O O . GLY A 1 70 ? -13.837 12.465 16.338 1.00 56.41 70 GLY A O 1
ATOM 582 N N . GLU A 1 71 ? -12.059 12.592 14.964 1.00 59.12 71 GLU A N 1
ATOM 583 C CA . GLU A 1 71 ? -12.821 12.268 13.753 1.00 59.12 71 GLU A CA 1
ATOM 584 C C . GLU A 1 71 ? -12.608 10.802 13.374 1.00 59.12 71 GLU A C 1
ATOM 586 O O . GLU A 1 71 ? -11.626 10.412 12.738 1.00 59.12 71 GLU A O 1
ATOM 591 N N . ASP A 1 72 ? -13.530 9.952 13.824 1.00 70.12 72 ASP A N 1
ATOM 592 C CA . ASP A 1 72 ? -13.653 8.613 13.263 1.00 70.12 72 ASP A CA 1
ATOM 593 C C . ASP A 1 72 ? -14.124 8.760 11.808 1.00 70.12 72 ASP A C 1
ATOM 595 O O . ASP A 1 72 ? -15.168 9.362 11.540 1.00 70.12 72 ASP A O 1
ATOM 599 N N . HIS A 1 73 ? -13.336 8.253 10.862 1.00 76.75 73 HIS A N 1
ATOM 600 C CA . HIS A 1 73 ? -13.667 8.240 9.438 1.00 76.75 73 HIS A CA 1
ATOM 601 C C . HIS A 1 73 ? -14.029 6.804 9.049 1.00 76.75 73 HIS A C 1
ATOM 603 O O . HIS A 1 73 ? -13.185 6.084 8.502 1.00 76.75 73 HIS A O 1
ATOM 609 N N . PRO A 1 74 ? -15.251 6.339 9.375 1.00 87.12 74 PRO A N 1
ATOM 610 C CA . PRO A 1 74 ? -15.668 5.000 9.012 1.00 87.12 74 PRO A CA 1
ATOM 611 C C . PRO A 1 74 ? -15.734 4.883 7.492 1.00 87.12 74 PRO A C 1
ATOM 613 O O . PRO A 1 74 ? -16.147 5.813 6.797 1.00 87.12 74 PRO A O 1
ATOM 616 N N . LEU A 1 75 ? -15.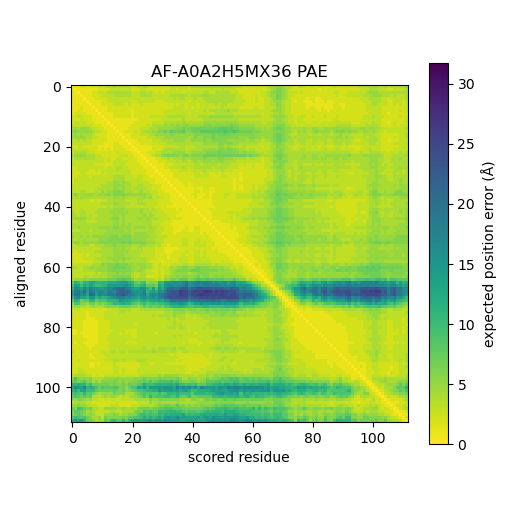375 3.707 6.987 1.00 91.50 75 LEU A N 1
ATOM 617 C CA . LEU A 1 75 ? -15.524 3.395 5.572 1.00 91.50 75 LEU A CA 1
ATOM 618 C C . LEU A 1 75 ? -16.998 3.459 5.187 1.00 91.50 75 LEU A C 1
ATOM 620 O O . LEU A 1 75 ? -17.857 2.836 5.824 1.00 91.50 75 LEU A O 1
ATOM 624 N N . THR A 1 76 ? -17.276 4.200 4.124 1.00 94.25 76 THR A N 1
ATOM 625 C CA . THR A 1 76 ? -18.595 4.238 3.503 1.00 94.25 76 THR A CA 1
ATOM 626 C C . THR A 1 76 ? -18.900 2.898 2.827 1.00 94.25 76 THR A C 1
ATOM 628 O O . THR A 1 76 ? -18.025 2.050 2.658 1.00 94.25 76 THR A O 1
ATOM 631 N N . GLN A 1 77 ? -20.152 2.670 2.421 1.00 95.50 77 GLN A N 1
ATOM 632 C CA . GLN A 1 77 ? -20.463 1.478 1.623 1.00 95.50 77 GLN A CA 1
ATOM 633 C C . GLN A 1 77 ? -19.727 1.504 0.274 1.00 95.50 77 GLN A C 1
ATOM 635 O O . GLN A 1 77 ? -19.226 0.475 -0.155 1.00 95.50 77 GLN A O 1
ATOM 640 N N . GLU A 1 78 ? -19.589 2.683 -0.340 1.00 95.94 78 GLU A N 1
ATOM 641 C CA . GLU A 1 78 ? -18.834 2.856 -1.586 1.00 95.94 78 GLU A CA 1
ATOM 642 C C . GLU A 1 78 ? -17.362 2.457 -1.417 1.00 95.94 78 GLU A C 1
ATOM 644 O O . GLU A 1 78 ? -16.803 1.782 -2.278 1.00 95.94 78 GLU A O 1
ATOM 649 N N . ASP A 1 79 ? -16.751 2.806 -0.282 1.00 96.00 79 ASP A N 1
ATOM 650 C CA . ASP A 1 79 ? -15.388 2.384 0.043 1.00 96.00 79 ASP A CA 1
ATOM 651 C C . ASP A 1 79 ? -15.267 0.860 0.127 1.00 96.00 79 ASP A C 1
ATOM 653 O O . ASP A 1 79 ? -14.321 0.283 -0.407 1.00 96.00 79 ASP A O 1
ATOM 657 N N . LYS A 1 80 ? -16.229 0.205 0.788 1.00 95.62 80 LYS A N 1
ATOM 658 C CA . LYS A 1 80 ? -16.257 -1.257 0.938 1.00 95.62 80 LYS A CA 1
ATOM 659 C C . LYS A 1 80 ? -16.426 -1.948 -0.412 1.00 95.62 80 LYS A C 1
ATOM 661 O O . LYS A 1 80 ? -15.653 -2.853 -0.717 1.00 95.62 80 LYS A O 1
ATOM 666 N N . ASP A 1 81 ? -17.368 -1.476 -1.226 1.00 96.31 81 ASP A N 1
ATOM 667 C CA . ASP A 1 81 ? -17.624 -1.995 -2.573 1.00 96.31 81 ASP A CA 1
ATOM 668 C C . ASP A 1 81 ? -16.387 -1.811 -3.471 1.00 96.31 81 ASP A C 1
ATOM 670 O O . ASP A 1 81 ? -16.034 -2.683 -4.267 1.00 96.31 81 ASP A O 1
ATOM 674 N N . TYR A 1 82 ? -15.680 -0.684 -3.330 1.00 96.94 82 TYR A N 1
ATOM 675 C CA . TYR A 1 82 ? -14.455 -0.432 -4.080 1.00 96.94 82 TYR A CA 1
ATOM 676 C C . TYR A 1 82 ? -13.309 -1.353 -3.647 1.00 96.94 82 TYR A C 1
ATOM 678 O O . TYR A 1 82 ? -12.576 -1.850 -4.502 1.00 96.94 82 TYR A O 1
ATOM 686 N N . ILE A 1 83 ? -13.157 -1.609 -2.345 1.00 96.50 83 ILE A N 1
ATOM 687 C CA . ILE A 1 83 ? -12.165 -2.570 -1.847 1.00 96.50 83 ILE A CA 1
ATOM 688 C C . ILE A 1 83 ? -12.483 -3.975 -2.373 1.00 96.50 83 ILE A C 1
ATOM 690 O O . ILE A 1 83 ? -11.575 -4.628 -2.879 1.00 96.50 83 ILE A O 1
ATOM 694 N N . GLU A 1 84 ? -13.748 -4.406 -2.350 1.00 95.81 84 GLU A N 1
ATOM 695 C CA . GLU A 1 84 ? -14.164 -5.700 -2.915 1.00 95.81 84 GLU A CA 1
ATOM 696 C C . GLU A 1 84 ? -13.831 -5.799 -4.414 1.00 95.81 84 GLU A C 1
ATOM 698 O O . GLU A 1 84 ? -13.295 -6.809 -4.877 1.00 95.81 84 GLU A O 1
ATOM 703 N N . MET A 1 85 ? -14.063 -4.734 -5.186 1.00 97.38 85 MET A N 1
ATOM 704 C CA . MET A 1 85 ? -13.660 -4.684 -6.596 1.00 97.38 85 MET A CA 1
ATOM 705 C C . MET A 1 85 ? -12.136 -4.801 -6.759 1.00 97.38 85 MET A C 1
ATOM 707 O O . MET A 1 85 ? -11.658 -5.571 -7.590 1.00 97.38 85 MET A O 1
ATOM 711 N N . VAL A 1 86 ? -11.345 -4.100 -5.941 1.00 97.31 86 VAL A N 1
ATOM 712 C CA . VAL A 1 86 ? -9.877 -4.209 -5.984 1.00 97.31 86 VAL A CA 1
ATOM 713 C C . VAL A 1 86 ? -9.417 -5.631 -5.658 1.00 97.31 86 VAL A C 1
ATOM 715 O O . VAL A 1 86 ? -8.537 -6.162 -6.341 1.00 97.31 86 VAL A O 1
ATOM 718 N N . GLU A 1 87 ? -10.012 -6.256 -4.647 1.00 95.19 87 GLU A N 1
ATOM 719 C CA . GLU A 1 87 ? -9.701 -7.625 -4.233 1.00 95.19 87 GLU A CA 1
ATOM 720 C C . GLU A 1 87 ? -10.069 -8.655 -5.308 1.00 95.19 87 GLU A C 1
ATOM 722 O O . GLU A 1 87 ? -9.328 -9.611 -5.523 1.00 95.19 87 GLU A O 1
ATOM 727 N N . THR A 1 88 ? -11.171 -8.452 -6.027 1.00 96.56 88 THR A N 1
ATOM 728 C CA . THR A 1 88 ? -11.658 -9.409 -7.033 1.00 96.56 88 THR A CA 1
ATOM 729 C C . THR A 1 88 ? -11.035 -9.217 -8.417 1.00 96.56 88 THR A C 1
ATOM 731 O O . THR A 1 88 ? -10.794 -10.202 -9.117 1.00 96.56 88 THR A O 1
ATOM 734 N N . GLU A 1 89 ? -10.743 -7.979 -8.823 1.00 97.88 89 GLU A N 1
ATOM 735 C CA . GLU A 1 89 ? -10.317 -7.661 -10.194 1.00 97.88 89 GLU A CA 1
ATOM 736 C C . GLU A 1 89 ? -8.828 -7.317 -10.327 1.00 97.88 89 GLU A C 1
ATOM 738 O O . GLU A 1 89 ? -8.250 -7.447 -11.413 1.00 97.88 89 GLU A O 1
ATOM 743 N N . HIS A 1 90 ? -8.182 -6.865 -9.249 1.00 97.75 90 HIS A N 1
ATOM 744 C CA . HIS A 1 90 ? -6.829 -6.302 -9.311 1.00 97.75 90 HIS A CA 1
ATOM 745 C C . HIS A 1 90 ? -5.815 -6.979 -8.385 1.00 97.75 90 HIS A C 1
ATOM 747 O O . HIS A 1 90 ? -4.605 -6.855 -8.605 1.00 97.75 90 HIS A O 1
ATOM 753 N N . MET A 1 91 ? -6.268 -7.712 -7.370 1.00 97.31 91 MET A N 1
ATOM 754 C CA . MET A 1 91 ? -5.384 -8.399 -6.437 1.00 97.31 91 MET A CA 1
ATOM 755 C C . MET A 1 91 ? -4.784 -9.657 -7.070 1.00 97.31 91 MET A C 1
ATOM 757 O O . MET A 1 91 ? -5.462 -10.637 -7.357 1.00 97.31 91 MET A O 1
ATOM 761 N N . ILE A 1 92 ? -3.466 -9.641 -7.262 1.00 96.75 92 ILE A N 1
ATOM 762 C CA . ILE A 1 92 ? -2.707 -10.784 -7.800 1.00 96.75 92 ILE A CA 1
ATOM 763 C C . ILE A 1 92 ? -2.047 -11.641 -6.711 1.00 96.75 92 ILE A C 1
ATOM 765 O O . ILE A 1 92 ? -1.522 -12.715 -7.002 1.00 96.75 92 ILE A O 1
ATOM 769 N N . TYR A 1 93 ? -2.006 -11.145 -5.474 1.00 95.88 93 TYR A N 1
ATOM 770 C CA . TYR A 1 93 ? -1.422 -11.823 -4.323 1.00 95.88 93 TYR A CA 1
ATOM 771 C C . TYR A 1 93 ? -2.051 -11.303 -3.032 1.00 95.88 93 TYR A C 1
ATOM 773 O O . TYR A 1 93 ? -2.160 -10.091 -2.842 1.00 95.88 93 TYR A O 1
ATOM 781 N N . ASN A 1 94 ? -2.365 -12.224 -2.125 1.00 94.56 94 ASN A N 1
ATOM 782 C CA . ASN A 1 94 ? -2.844 -11.942 -0.783 1.00 94.56 94 ASN A CA 1
ATOM 783 C C . ASN A 1 94 ? -2.189 -12.914 0.201 1.00 94.56 94 ASN A C 1
ATOM 785 O O . ASN A 1 94 ? -2.186 -14.125 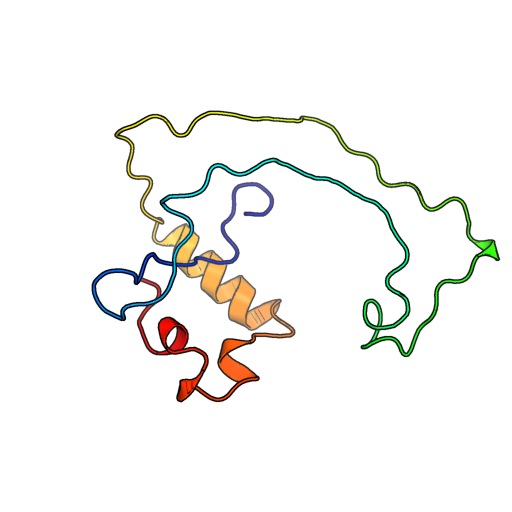-0.009 1.00 94.56 94 ASN A O 1
ATOM 789 N N . TYR A 1 95 ? -1.632 -12.393 1.288 1.00 94.12 95 TYR A N 1
ATOM 790 C CA . TYR A 1 95 ? -0.962 -13.224 2.287 1.00 94.12 95 TYR A CA 1
A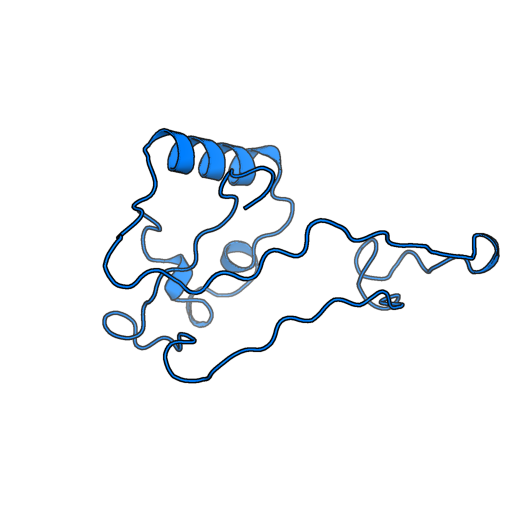TOM 791 C C . TYR A 1 95 ? -1.958 -14.047 3.121 1.00 94.12 95 TYR A C 1
ATOM 793 O O . TYR A 1 95 ? -1.599 -15.139 3.551 1.00 94.12 95 TYR A O 1
ATOM 801 N N . CYS A 1 96 ? -3.200 -13.574 3.274 1.00 92.38 96 CYS A N 1
ATOM 802 C CA . CYS A 1 96 ? -4.279 -14.339 3.900 1.00 92.38 96 CYS A CA 1
ATOM 803 C C . CYS A 1 96 ? -4.587 -15.644 3.149 1.00 92.38 96 CYS A C 1
ATOM 805 O O . CYS A 1 96 ? -4.990 -16.624 3.766 1.00 92.38 96 CYS A O 1
ATOM 807 N N . ASP A 1 97 ? -4.356 -15.662 1.831 1.00 92.25 97 ASP A N 1
ATOM 808 C CA . ASP A 1 97 ? -4.574 -16.834 0.977 1.00 92.25 97 ASP A CA 1
ATOM 809 C C . ASP A 1 97 ? -3.305 -17.690 0.824 1.00 92.25 97 ASP A C 1
ATOM 811 O O . ASP A 1 97 ? -3.373 -18.867 0.471 1.00 92.25 97 ASP A O 1
ATOM 815 N N . ALA A 1 98 ? -2.131 -17.094 1.055 1.00 90.44 98 ALA A N 1
ATOM 816 C CA . ALA A 1 98 ? -0.835 -17.726 0.814 1.00 90.44 98 ALA A CA 1
ATOM 817 C C . ALA A 1 98 ? -0.249 -18.443 2.041 1.00 90.44 98 ALA A C 1
ATOM 819 O O . ALA A 1 98 ? 0.585 -19.336 1.874 1.00 90.44 98 ALA A O 1
ATOM 820 N N . TYR A 1 99 ? -0.638 -18.046 3.254 1.00 88.88 99 TYR A N 1
ATOM 821 C CA . TYR A 1 99 ? -0.121 -18.607 4.503 1.00 88.88 99 TYR A CA 1
ATOM 822 C C . TYR A 1 99 ? -1.190 -19.368 5.280 1.00 88.88 99 TYR A C 1
ATOM 824 O O . TYR A 1 99 ? -2.387 -19.175 5.091 1.00 88.88 99 TYR A O 1
ATOM 832 N N . ASP A 1 100 ? -0.731 -20.241 6.178 1.00 84.31 100 ASP A N 1
ATOM 833 C CA . ASP A 1 100 ? -1.620 -20.943 7.095 1.00 84.31 100 ASP A CA 1
ATOM 834 C C . ASP A 1 100 ? -2.300 -19.949 8.043 1.00 84.31 100 ASP A C 1
ATOM 836 O O . ASP A 1 100 ? -1.647 -19.074 8.619 1.00 84.31 100 ASP A O 1
ATOM 840 N N . LYS A 1 101 ? -3.607 -20.117 8.229 1.00 77.00 101 LYS A N 1
ATOM 841 C CA . LYS A 1 101 ? -4.469 -19.240 9.026 1.00 77.00 101 LYS A CA 1
ATOM 842 C C . LYS A 1 101 ? -4.037 -19.154 10.486 1.00 77.00 101 LYS A C 1
ATOM 844 O O . LYS A 1 101 ? -4.205 -18.116 11.120 1.00 77.00 101 LYS A O 1
ATOM 849 N N . GLU A 1 102 ? -3.384 -20.195 11.007 1.00 76.19 102 GLU A N 1
ATOM 850 C CA . GLU A 1 102 ? -2.795 -20.162 12.352 1.00 76.19 102 GLU A CA 1
ATOM 851 C C . GLU A 1 102 ? -1.726 -19.063 12.515 1.00 76.19 102 GLU A C 1
ATOM 853 O O . GLU A 1 102 ? -1.524 -18.555 13.621 1.00 76.19 102 GLU A O 1
ATOM 858 N N . LEU A 1 103 ? -1.068 -18.659 11.421 1.00 80.75 103 LEU A N 1
ATOM 859 C CA . LEU A 1 103 ? -0.054 -17.602 11.400 1.00 80.75 103 LEU A CA 1
ATOM 860 C C . LEU A 1 103 ? -0.638 -16.211 11.113 1.00 80.75 103 LEU A C 1
ATOM 862 O O . LEU A 1 103 ? 0.002 -15.217 11.455 1.00 80.75 103 LEU 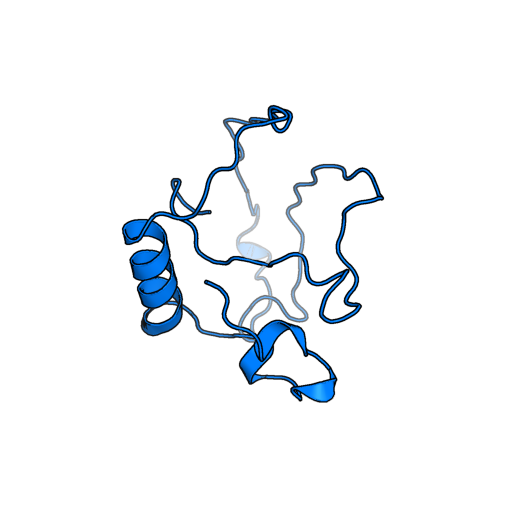A O 1
ATOM 866 N N . VAL A 1 104 ? -1.827 -16.136 10.507 1.00 88.62 104 VAL A N 1
ATOM 867 C CA . VAL A 1 104 ? -2.464 -14.895 10.027 1.00 88.62 104 VAL A CA 1
ATOM 868 C C . VAL A 1 104 ? -3.905 -14.780 10.535 1.00 88.62 104 VAL A C 1
ATOM 870 O O . VAL A 1 104 ? -4.869 -14.687 9.778 1.00 88.62 104 VAL A O 1
ATOM 873 N N . ARG A 1 105 ? -4.057 -14.819 11.864 1.00 90.12 105 ARG A N 1
ATOM 874 C CA . ARG A 1 105 ? -5.365 -14.870 12.545 1.00 90.12 105 ARG A CA 1
ATOM 875 C C . ARG A 1 105 ? -6.253 -13.651 12.279 1.00 90.12 105 ARG A C 1
ATOM 877 O O . ARG A 1 105 ? -7.465 -13.747 12.429 1.00 90.12 105 ARG A O 1
ATOM 884 N N . GLU A 1 106 ? -5.681 -12.518 11.880 1.00 91.62 106 GLU A N 1
ATOM 885 C CA . GLU A 1 106 ? -6.435 -11.330 11.465 1.00 91.62 106 GLU A CA 1
ATOM 886 C C . GLU A 1 106 ? -7.238 -11.540 10.175 1.00 91.62 106 GLU A C 1
ATOM 888 O O . GLU A 1 106 ? -8.148 -10.772 9.896 1.00 91.62 106 GLU A O 1
ATOM 893 N N . CYS A 1 107 ? -6.911 -12.560 9.381 1.00 90.81 107 CYS A N 1
ATOM 894 C CA . CYS A 1 107 ? -7.597 -12.846 8.123 1.00 90.81 107 CYS A CA 1
ATOM 895 C C . CYS A 1 107 ? -8.898 -13.646 8.308 1.00 90.81 107 CYS A C 1
ATOM 897 O O . CYS A 1 107 ? -9.672 -13.781 7.364 1.00 90.81 107 CYS A O 1
ATOM 899 N N . ASP A 1 108 ? -9.141 -14.199 9.502 1.00 87.19 108 ASP A N 1
ATOM 900 C CA . ASP A 1 108 ? -10.341 -14.993 9.809 1.00 87.19 108 ASP A CA 1
ATOM 901 C C . ASP A 1 108 ? -11.489 -14.161 10.397 1.00 87.19 108 ASP A C 1
ATOM 903 O O . ASP A 1 108 ? -12.575 -14.684 10.660 1.00 87.19 108 ASP A O 1
ATOM 907 N N . VAL A 1 109 ? -11.261 -12.865 10.603 1.00 87.44 109 VAL A N 1
ATOM 908 C CA . VAL A 1 109 ? -12.265 -11.921 11.090 1.00 87.44 109 VAL A CA 1
ATOM 909 C C . VAL A 1 109 ? -12.751 -11.027 9.950 1.00 87.44 109 VAL A C 1
ATOM 911 O O . VAL A 1 109 ? -11.960 -10.661 9.078 1.00 87.44 109 VAL A O 1
ATOM 914 N N . PRO A 1 110 ? -14.048 -10.664 9.927 1.00 82.31 110 PRO A N 1
ATOM 915 C CA . PRO A 1 110 ? -14.555 -9.710 8.955 1.00 82.31 110 PRO A CA 1
ATOM 916 C C . PRO A 1 110 ? -13.776 -8.397 9.009 1.00 82.31 110 PRO A C 1
ATOM 918 O O . PRO A 1 110 ? -13.485 -7.870 10.084 1.00 82.31 110 PRO A O 1
ATOM 921 N N . ILE A 1 111 ? -13.474 -7.854 7.832 1.00 79.81 111 ILE A N 1
ATOM 922 C CA . ILE A 1 111 ? -12.853 -6.533 7.712 1.00 79.81 111 ILE A CA 1
ATOM 923 C C . ILE A 1 111 ? -13.854 -5.429 8.115 1.00 79.81 111 ILE A C 1
ATOM 925 O O . ILE A 1 111 ? -13.430 -4.385 8.617 1.00 79.81 111 ILE A O 1
ATOM 929 N N . TYR A 1 112 ? -15.165 -5.668 7.938 1.00 82.06 112 TYR A N 1
ATOM 930 C CA . TYR A 1 112 ? -16.263 -4.716 8.168 1.00 82.06 112 TYR A CA 1
ATOM 931 C C . TYR A 1 112 ? -17.389 -5.262 9.040 1.00 82.06 112 TYR A C 1
ATOM 933 O O . TYR A 1 112 ? -17.610 -6.495 9.019 1.00 82.06 112 TYR A O 1
#

Secondary structure (DSSP, 8-state):
-BTTB--------TTTT----SSSS-----------TTTTTGGGTS---GGGPPP-------------TT---PPPHHHHHHHHHIIIII-S--HHHHS-TTT-GGGGS---

Sequence (112 aa):
MVDDKPIRVHNNHETDLNLPYPTKQPMRVYASIWNGDDWATKGGSVKINWQYAPYVAHYRNLNITEYEQGEDHPLTQEDKDYIEMVETEHMIYNYCDAYDKELVRECDVPIY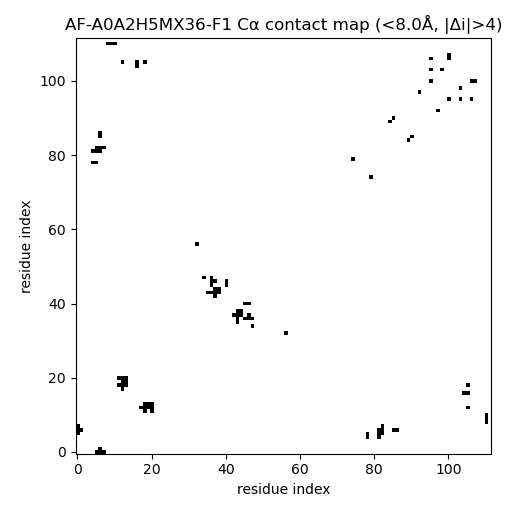

Radius of gyration: 18.15 Å; Cα contacts (8 Å, |Δi|>4): 55; chains: 1; bounding box: 42×38×42 Å

Foldseek 3Di:
DPPPADQDDDDDPCDPPVDDDPPPDDDDDDDDDDFPQCQDPPGNPDGDDCVPDDDDDDDDDDDDDDDDPPDDDDQDVVSVVVNVCCVVPPDPDDVLVVDDCVVVVSSVDDSD